Protein AF-A0A948W2P8-F1 (afdb_monomer_lite)

pLDDT: mean 88.78, std 15.12, range [44.34, 98.69]

Foldseek 3Di:
DDAQLEEEEEEEEDPCQQPPRPVVQVVNVVRVYAYEYETALNPLVNLVVVVVVCVVVVNDPRSYHYDYDHLVVVLCQLQPPRHQE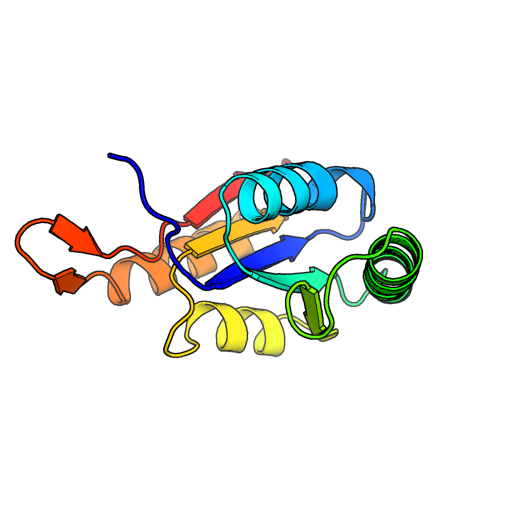YEYEEAPVSLVVSQVSQVVVWDQDPNRTSGHYYNYDYDYD

Secondary structure (DSSP, 8-state):
-----SEEEEE--SSSTTHHHHHHHHHHHHTT-EEEEE--TTSHHHHHHHHHHHHHTTPPTTSEEE---SHHHHHHHHT-TTEEEEEEEE-HHHHHHHHHHHHTT-EEETTEEE--EEEEEE---

Sequence (125 aa):
MYEPLGVVGVISPWNMPFILPMLPIVTALAAGNTVVLKPSEFTPLVGLKIADLLYKAGLPAGVFNVVPGAGETGAALVSAPGVARIAFIGSVAAGKRVAAACAGLLQVVDGRPHNVHALVNVLGQ

Structure (mmCIF, N/CA/C/O backbone):
data_AF-A0A948W2P8-F1
#
_entry.id   AF-A0A948W2P8-F1
#
loop_
_atom_site.group_PDB
_atom_site.id
_atom_site.type_symbol
_atom_site.label_atom_id
_atom_site.label_alt_id
_atom_site.label_comp_id
_atom_site.label_asym_id
_atom_site.label_entity_id
_atom_site.label_seq_id
_atom_site.pdbx_PDB_ins_code
_atom_site.Cartn_x
_atom_site.Cartn_y
_atom_site.Cartn_z
_atom_site.occupan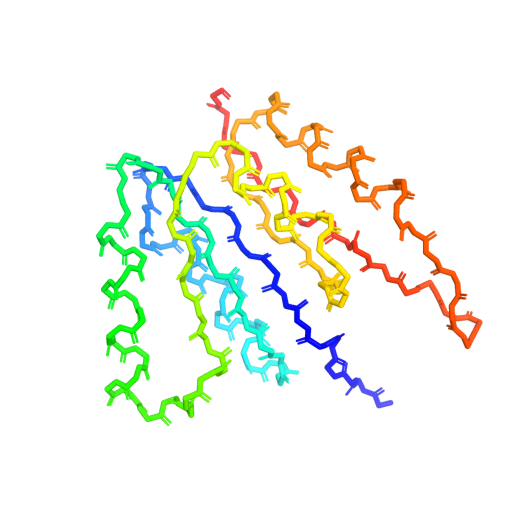cy
_atom_site.B_iso_or_equiv
_atom_site.auth_seq_id
_atom_site.auth_comp_id
_atom_site.auth_asym_id
_atom_site.auth_atom_id
_atom_site.pdbx_PDB_model_num
ATOM 1 N N . MET A 1 1 ? -4.578 -3.818 25.125 1.00 55.47 1 MET A N 1
ATOM 2 C CA . MET A 1 1 ? -4.485 -4.827 24.051 1.00 55.47 1 MET A CA 1
ATOM 3 C C . MET A 1 1 ? -4.209 -4.072 22.758 1.00 55.47 1 MET A C 1
ATOM 5 O O . MET A 1 1 ? -4.807 -3.017 22.590 1.00 55.47 1 MET A O 1
ATOM 9 N N . TYR A 1 2 ? -3.251 -4.507 21.935 1.00 83.81 2 TYR A N 1
ATOM 10 C CA . TYR A 1 2 ? -2.991 -3.882 20.630 1.00 83.81 2 TYR A CA 1
ATOM 11 C C . TYR A 1 2 ? -3.890 -4.541 19.581 1.00 83.81 2 TYR A C 1
ATOM 13 O O . TYR A 1 2 ? -3.971 -5.766 19.544 1.00 83.81 2 TYR A O 1
ATOM 21 N N . GLU A 1 3 ? -4.558 -3.732 18.765 1.00 89.44 3 GLU A N 1
ATOM 22 C CA . GLU A 1 3 ? -5.479 -4.171 17.711 1.00 89.44 3 GLU A CA 1
ATOM 23 C C . GLU A 1 3 ? -4.920 -3.791 16.331 1.00 89.44 3 GLU A C 1
ATOM 25 O O . GLU A 1 3 ? -4.168 -2.811 16.230 1.00 89.44 3 GLU A O 1
ATOM 30 N N . PRO A 1 4 ? -5.245 -4.552 15.269 1.00 93.12 4 PRO A N 1
ATOM 31 C CA . PRO A 1 4 ? -4.861 -4.189 13.912 1.00 93.12 4 PRO A CA 1
ATOM 32 C C . PRO A 1 4 ? -5.495 -2.852 13.508 1.00 93.12 4 PRO A C 1
ATOM 34 O O . PRO A 1 4 ? -6.622 -2.536 13.875 1.00 93.12 4 PRO A O 1
ATOM 37 N N . LEU A 1 5 ? -4.769 -2.079 12.702 1.00 90.38 5 LEU A N 1
ATOM 38 C CA . LEU A 1 5 ? -5.224 -0.793 12.171 1.00 90.38 5 LEU A CA 1
ATOM 39 C C . LEU A 1 5 ? -6.251 -0.958 11.040 1.00 90.38 5 LEU A C 1
ATOM 41 O O . LEU A 1 5 ? -6.992 -0.024 10.751 1.00 90.38 5 LEU A O 1
ATOM 45 N N . GLY A 1 6 ? -6.264 -2.114 10.371 1.00 93.62 6 GLY A N 1
ATOM 46 C CA . GLY A 1 6 ? -7.099 -2.378 9.200 1.00 93.62 6 GLY A CA 1
ATOM 47 C C . GLY A 1 6 ? -6.258 -2.502 7.932 1.00 93.62 6 GLY A C 1
ATOM 48 O O . GLY A 1 6 ? -5.512 -3.470 7.781 1.00 93.62 6 GLY A O 1
ATOM 49 N N . VAL A 1 7 ? -6.393 -1.553 7.002 1.00 96.19 7 VAL A N 1
ATOM 50 C CA . VAL A 1 7 ? -5.680 -1.569 5.711 1.00 96.19 7 VAL A CA 1
ATOM 51 C C . VAL A 1 7 ? -4.424 -0.698 5.769 1.00 96.19 7 VAL A C 1
ATOM 53 O O . VAL A 1 7 ? -4.490 0.484 6.113 1.00 96.19 7 VAL A O 1
ATOM 56 N N . VAL A 1 8 ? -3.280 -1.258 5.371 1.00 97.38 8 VAL A N 1
ATOM 57 C CA . VAL A 1 8 ? -1.998 -0.551 5.238 1.00 97.38 8 VAL A CA 1
ATOM 58 C C . VAL A 1 8 ? -1.621 -0.430 3.760 1.00 97.38 8 VAL A C 1
ATOM 60 O O . VAL A 1 8 ? -1.412 -1.429 3.071 1.00 97.38 8 VAL A O 1
ATOM 63 N N . GLY A 1 9 ? -1.495 0.796 3.261 1.00 97.75 9 GLY A N 1
ATOM 64 C CA . GLY A 1 9 ? -0.939 1.070 1.939 1.00 97.75 9 GLY A CA 1
ATOM 65 C C . GLY A 1 9 ? 0.590 1.105 1.976 1.00 97.75 9 GLY A C 1
ATOM 66 O O . GLY A 1 9 ? 1.186 1.719 2.860 1.00 97.75 9 GLY A O 1
ATOM 67 N N . VAL A 1 10 ? 1.240 0.469 1.006 1.00 98.12 10 VAL A N 1
ATOM 68 C CA . VAL A 1 10 ? 2.700 0.477 0.841 1.00 98.12 10 VAL A CA 1
ATOM 69 C C . VAL A 1 10 ? 3.029 1.032 -0.539 1.00 98.12 10 VAL A C 1
ATOM 71 O O . VAL A 1 10 ? 2.579 0.487 -1.541 1.00 98.12 10 VAL A O 1
ATOM 74 N N . ILE A 1 11 ? 3.823 2.099 -0.610 1.00 97.81 11 ILE A N 1
ATOM 75 C CA . ILE A 1 11 ? 4.302 2.701 -1.861 1.00 97.81 11 ILE A CA 1
ATOM 76 C C . ILE A 1 11 ? 5.816 2.500 -1.931 1.00 97.81 11 ILE A C 1
ATOM 78 O O . ILE A 1 11 ? 6.544 3.013 -1.078 1.00 97.81 11 ILE A O 1
ATOM 82 N N . SER A 1 12 ? 6.285 1.739 -2.925 1.00 96.06 12 SER A N 1
ATOM 83 C CA . SER A 1 12 ? 7.678 1.274 -2.990 1.00 96.06 12 SER A CA 1
ATOM 84 C C . SER A 1 12 ? 8.466 1.825 -4.187 1.00 96.06 12 SER A C 1
ATOM 86 O O . SER A 1 12 ? 7.882 2.098 -5.241 1.00 96.06 12 SER A O 1
ATOM 88 N N . PRO A 1 13 ? 9.801 1.957 -4.069 1.00 95.62 13 PRO A N 1
ATOM 89 C CA . PRO A 1 13 ? 10.648 2.518 -5.112 1.00 95.62 13 PRO A CA 1
ATOM 90 C C . PRO A 1 13 ? 11.105 1.442 -6.106 1.00 95.62 13 PRO A C 1
ATOM 92 O O . PRO A 1 13 ? 10.852 0.250 -5.928 1.00 95.62 13 PRO A O 1
ATOM 95 N N . TRP A 1 14 ? 11.818 1.875 -7.146 1.00 94.69 14 TRP A N 1
ATOM 96 C CA . TRP A 1 14 ? 12.331 1.023 -8.222 1.00 94.69 14 TRP A CA 1
ATOM 97 C C . TRP A 1 14 ? 13.718 0.425 -7.961 1.00 94.69 14 TRP A C 1
ATOM 99 O O . TRP A 1 14 ? 14.069 -0.574 -8.577 1.00 94.69 14 TRP A O 1
ATOM 109 N N . ASN A 1 15 ? 14.526 1.027 -7.083 1.00 92.88 15 ASN A N 1
ATOM 110 C CA . ASN A 1 15 ? 15.946 0.686 -6.927 1.00 92.88 15 ASN A CA 1
ATOM 111 C C . ASN A 1 15 ? 16.182 -0.582 -6.094 1.00 92.88 15 ASN A C 1
ATOM 113 O O . ASN A 1 15 ? 17.156 -1.296 -6.305 1.00 92.88 15 ASN A O 1
ATOM 117 N N . MET A 1 16 ? 15.288 -0.874 -5.151 1.00 94.44 16 MET A N 1
ATOM 118 C CA . MET A 1 16 ? 15.306 -2.100 -4.348 1.00 94.44 16 MET A CA 1
ATOM 119 C C . MET A 1 16 ? 13.863 -2.611 -4.181 1.00 94.44 16 MET A C 1
ATOM 121 O O . MET A 1 16 ? 13.321 -2.625 -3.071 1.00 94.44 16 MET A O 1
ATOM 125 N N . PRO A 1 17 ? 13.215 -3.006 -5.295 1.00 95.56 17 PRO A N 1
ATOM 126 C CA . PRO A 1 17 ? 11.760 -3.152 -5.395 1.00 95.56 17 PRO A CA 1
ATOM 127 C C . PRO A 1 17 ? 11.215 -4.383 -4.666 1.00 95.56 17 PRO A C 1
ATOM 129 O O . PRO A 1 17 ? 10.012 -4.491 -4.464 1.00 95.56 17 PRO A O 1
ATOM 132 N N . PHE A 1 18 ? 12.092 -5.310 -4.271 1.00 96.56 18 PHE A N 1
ATOM 133 C CA . PHE A 1 18 ? 11.732 -6.454 -3.442 1.00 96.56 18 PHE A CA 1
ATOM 134 C C . PHE A 1 18 ? 11.951 -6.143 -1.959 1.00 96.56 18 PHE A C 1
ATOM 136 O O . PHE A 1 18 ? 11.005 -6.094 -1.189 1.00 96.56 18 PHE A O 1
ATOM 143 N N . ILE A 1 19 ? 13.189 -5.873 -1.540 1.00 95.38 19 ILE A N 1
ATOM 144 C CA . ILE A 1 19 ? 13.534 -5.827 -0.111 1.00 95.38 19 ILE A CA 1
ATOM 145 C C . ILE A 1 19 ? 12.939 -4.626 0.647 1.00 95.38 19 ILE A C 1
ATOM 147 O O . ILE A 1 19 ? 12.508 -4.793 1.786 1.00 95.38 19 ILE A O 1
ATOM 151 N N . LEU A 1 20 ? 12.860 -3.435 0.040 1.00 94.62 20 LEU A N 1
ATOM 152 C CA . LEU A 1 20 ? 12.341 -2.240 0.722 1.00 94.62 20 LEU A CA 1
ATOM 153 C C . LEU A 1 20 ? 10.850 -2.320 1.072 1.00 94.62 20 LEU A C 1
ATOM 155 O O . LEU A 1 20 ? 10.506 -1.942 2.193 1.00 94.62 20 LEU A O 1
ATOM 159 N N . PRO A 1 21 ? 9.954 -2.807 0.191 1.00 96.06 21 PRO A N 1
ATOM 160 C CA . PRO A 1 21 ? 8.568 -3.013 0.590 1.00 96.06 21 PRO A CA 1
ATOM 161 C C . PRO A 1 21 ? 8.374 -4.208 1.528 1.00 96.06 21 PRO A C 1
ATOM 163 O O . PRO A 1 21 ? 7.400 -4.210 2.273 1.00 96.06 21 PRO A O 1
ATOM 166 N N . MET A 1 22 ? 9.262 -5.210 1.547 1.00 96.25 22 MET A N 1
ATOM 167 C CA . MET A 1 22 ? 9.016 -6.412 2.354 1.00 96.25 22 MET A CA 1
ATOM 168 C C . MET A 1 22 ? 8.908 -6.122 3.850 1.00 96.25 22 MET A C 1
ATOM 170 O O . MET A 1 22 ? 8.001 -6.655 4.477 1.00 96.25 22 MET A O 1
ATOM 174 N N . LEU A 1 23 ? 9.755 -5.261 4.426 1.00 94.69 23 LEU A N 1
ATOM 175 C CA . LEU A 1 23 ? 9.678 -4.946 5.859 1.00 94.69 23 LEU A CA 1
ATOM 176 C C . LEU A 1 23 ? 8.302 -4.380 6.282 1.00 94.69 23 LEU A C 1
ATOM 178 O O . LEU A 1 23 ? 7.687 -4.963 7.180 1.00 94.69 23 LEU A O 1
ATOM 182 N N . PRO A 1 24 ? 7.771 -3.298 5.672 1.00 95.69 24 PRO A N 1
ATOM 183 C CA . PRO A 1 24 ? 6.437 -2.813 6.021 1.00 95.69 24 PRO A CA 1
ATOM 184 C C . PRO A 1 24 ? 5.332 -3.826 5.690 1.00 95.69 24 PRO A C 1
ATOM 186 O O . PRO A 1 24 ? 4.371 -3.917 6.447 1.00 95.69 24 PRO A O 1
ATOM 189 N N . ILE A 1 25 ? 5.471 -4.628 4.625 1.00 97.81 25 ILE A N 1
ATOM 190 C CA . ILE A 1 25 ? 4.500 -5.684 4.292 1.00 97.81 25 ILE A CA 1
ATOM 191 C C . ILE A 1 25 ? 4.434 -6.737 5.405 1.00 97.81 25 ILE A C 1
ATOM 193 O O . ILE A 1 25 ? 3.365 -6.967 5.965 1.00 97.81 25 ILE A O 1
ATOM 197 N N . VAL A 1 26 ? 5.557 -7.374 5.751 1.00 97.44 26 VAL A N 1
ATOM 198 C CA . VAL A 1 26 ? 5.555 -8.503 6.699 1.00 97.44 26 VAL A CA 1
ATOM 199 C C . VAL A 1 26 ? 5.162 -8.063 8.101 1.00 97.44 26 VAL A C 1
ATOM 201 O O . VAL A 1 26 ? 4.445 -8.784 8.784 1.00 97.44 26 VAL A O 1
ATOM 204 N N . THR A 1 27 ? 5.577 -6.866 8.519 1.00 95.94 27 THR A N 1
ATOM 205 C CA . THR A 1 27 ? 5.222 -6.329 9.839 1.00 95.94 27 THR A CA 1
ATOM 206 C C . THR A 1 27 ? 3.748 -5.942 9.925 1.00 95.94 27 THR A C 1
ATOM 208 O O . THR A 1 27 ? 3.113 -6.228 10.938 1.00 95.94 27 THR A O 1
ATOM 211 N N . ALA A 1 28 ? 3.168 -5.368 8.864 1.00 96.56 28 ALA A N 1
ATOM 212 C CA . ALA A 1 28 ? 1.736 -5.086 8.811 1.00 96.56 28 ALA A CA 1
ATOM 213 C C . ALA A 1 28 ? 0.907 -6.379 8.854 1.00 96.56 28 ALA A C 1
ATOM 215 O O . ALA A 1 28 ? -0.007 -6.481 9.676 1.00 96.56 28 ALA A O 1
ATOM 216 N N . LEU A 1 29 ? 1.264 -7.370 8.031 1.00 97.69 29 LEU A N 1
ATOM 217 C CA . LEU A 1 29 ? 0.591 -8.671 7.990 1.00 97.69 29 LEU A CA 1
ATOM 218 C C . LEU A 1 29 ? 0.701 -9.414 9.329 1.00 97.69 29 LEU A C 1
ATOM 220 O O . LEU A 1 29 ? -0.303 -9.899 9.844 1.00 97.69 29 LEU A O 1
ATOM 224 N N . ALA A 1 30 ? 1.892 -9.453 9.936 1.00 96.69 30 ALA A N 1
ATOM 225 C CA . ALA A 1 30 ? 2.111 -10.097 11.233 1.00 96.69 30 ALA A CA 1
ATOM 226 C C . ALA A 1 30 ? 1.314 -9.434 12.368 1.00 96.69 30 ALA A C 1
ATOM 228 O O . ALA A 1 30 ? 0.890 -10.110 13.301 1.00 96.69 30 ALA A O 1
ATOM 229 N N . ALA A 1 31 ? 1.073 -8.124 12.276 1.00 96.12 31 ALA A N 1
ATOM 230 C CA . ALA A 1 31 ? 0.220 -7.388 13.206 1.00 96.12 31 ALA A CA 1
ATOM 231 C C . ALA A 1 31 ? -1.292 -7.547 12.921 1.00 96.12 31 ALA A C 1
ATOM 233 O O . ALA A 1 31 ? -2.098 -6.873 13.559 1.00 96.12 31 ALA A O 1
ATOM 234 N N . GLY A 1 32 ? -1.687 -8.403 11.971 1.00 96.56 32 GLY A N 1
ATOM 235 C CA . GLY A 1 32 ? -3.087 -8.686 11.639 1.00 96.56 32 GLY A CA 1
ATOM 236 C C . GLY A 1 32 ? -3.740 -7.679 10.689 1.00 96.56 32 GLY A C 1
ATOM 237 O O . GLY A 1 32 ? -4.964 -7.644 10.592 1.00 96.56 32 GLY A O 1
ATOM 238 N N . ASN A 1 33 ? -2.954 -6.845 10.001 1.00 97.12 33 ASN A N 1
ATOM 239 C CA . ASN A 1 33 ? -3.470 -5.911 8.999 1.00 97.12 33 ASN A CA 1
ATOM 240 C C . ASN A 1 33 ? -3.586 -6.576 7.625 1.00 97.12 33 ASN A C 1
ATOM 242 O O . ASN A 1 33 ? -2.935 -7.579 7.337 1.00 97.12 33 ASN A O 1
ATOM 246 N N . THR A 1 34 ? -4.348 -5.942 6.741 1.00 98.31 34 THR A N 1
ATOM 247 C CA . THR A 1 34 ? -4.286 -6.203 5.298 1.00 98.31 34 THR A CA 1
ATOM 248 C C . THR A 1 34 ? -3.382 -5.179 4.623 1.00 98.31 34 THR A C 1
ATOM 250 O O . THR A 1 34 ? -3.133 -4.098 5.166 1.00 98.31 34 THR A O 1
ATOM 253 N N . VAL A 1 35 ? -2.861 -5.514 3.444 1.00 98.69 35 VAL A N 1
ATOM 254 C CA . VAL A 1 35 ? -1.890 -4.674 2.741 1.00 98.69 35 VAL A CA 1
ATOM 255 C C . VAL A 1 35 ? -2.291 -4.442 1.289 1.00 98.69 35 VAL A C 1
ATOM 257 O O . VAL A 1 35 ? -2.654 -5.373 0.567 1.00 98.69 35 VAL A O 1
ATOM 260 N N . VAL A 1 36 ? -2.149 -3.194 0.844 1.00 98.62 36 VAL A N 1
ATOM 261 C CA . VAL A 1 36 ? -2.217 -2.806 -0.568 1.00 98.62 36 VAL A CA 1
ATOM 262 C C . VAL A 1 36 ? -0.859 -2.252 -0.989 1.00 98.62 36 VAL A C 1
ATOM 264 O O . VAL A 1 36 ? -0.456 -1.170 -0.564 1.00 98.62 36 VAL A O 1
ATOM 267 N N . LEU A 1 37 ? -0.138 -2.991 -1.828 1.00 98.69 37 LEU A N 1
ATOM 268 C CA . LEU A 1 37 ? 1.137 -2.567 -2.396 1.00 98.69 37 LEU A CA 1
ATOM 269 C C . LEU A 1 37 ? 0.912 -1.828 -3.720 1.00 98.69 37 LEU A C 1
ATOM 271 O O . LEU A 1 37 ? 0.421 -2.401 -4.692 1.00 98.69 37 LEU A O 1
ATOM 275 N N . LYS A 1 38 ? 1.386 -0.588 -3.794 1.00 98.50 38 LYS A N 1
ATOM 276 C CA . LYS A 1 38 ? 1.643 0.132 -5.039 1.00 98.50 38 LYS A CA 1
ATOM 277 C C . LYS A 1 38 ? 3.151 0.079 -5.325 1.00 98.50 38 LYS A C 1
ATOM 279 O O . LYS A 1 38 ? 3.912 0.827 -4.703 1.00 98.50 38 LYS A O 1
ATOM 284 N N . PRO A 1 39 ? 3.621 -0.789 -6.239 1.00 98.00 39 PRO A N 1
ATOM 285 C CA . PRO A 1 39 ? 5.024 -0.812 -6.630 1.00 98.00 39 PRO A CA 1
ATOM 286 C C . PRO A 1 39 ? 5.355 0.368 -7.550 1.00 98.00 39 PRO A C 1
ATOM 288 O O . PRO A 1 39 ? 4.466 1.019 -8.108 1.00 98.00 39 PRO A O 1
ATOM 291 N N . SER A 1 40 ? 6.640 0.650 -7.752 1.00 97.25 40 SER A N 1
ATOM 292 C CA . SER A 1 40 ? 7.048 1.593 -8.792 1.00 97.25 40 SER A CA 1
ATOM 293 C C . SER A 1 40 ? 6.653 1.080 -10.183 1.00 97.25 40 SER A C 1
ATOM 295 O O . SER A 1 40 ? 6.811 -0.098 -10.500 1.00 97.25 40 SER A O 1
ATOM 297 N N . GLU A 1 41 ? 6.197 1.997 -11.028 1.00 96.81 41 GLU A N 1
ATOM 298 C CA . GLU A 1 41 ? 5.900 1.822 -12.450 1.00 96.81 41 GLU A CA 1
ATOM 299 C C . GLU A 1 41 ? 7.094 1.314 -13.270 1.00 96.81 41 GLU A C 1
ATOM 301 O O . GLU A 1 41 ? 6.891 0.706 -14.316 1.00 96.81 41 GLU A O 1
ATOM 306 N N . PHE A 1 42 ? 8.328 1.496 -12.785 1.00 97.19 42 PHE A N 1
ATOM 307 C CA . PHE A 1 42 ? 9.536 0.977 -13.433 1.00 97.19 42 PHE A CA 1
ATOM 308 C C . PHE A 1 42 ? 9.804 -0.498 -13.112 1.00 97.19 42 PHE A C 1
ATOM 310 O O . PHE A 1 42 ? 10.547 -1.165 -13.826 1.00 97.19 42 PHE A O 1
ATOM 317 N N . THR A 1 43 ? 9.228 -1.020 -12.025 1.00 97.06 43 THR A N 1
ATOM 318 C CA . THR A 1 43 ? 9.450 -2.401 -11.552 1.00 97.06 43 THR A CA 1
ATOM 319 C C . THR A 1 43 ? 8.151 -3.102 -11.109 1.00 97.06 43 THR A C 1
ATOM 321 O O . THR A 1 43 ? 8.142 -3.823 -10.106 1.00 97.06 43 THR A O 1
ATOM 324 N N . PRO A 1 44 ? 7.027 -2.963 -11.844 1.00 97.38 44 PRO A N 1
ATOM 325 C CA . PRO A 1 44 ? 5.713 -3.401 -11.371 1.00 97.38 44 PRO A CA 1
ATOM 326 C C . PRO A 1 44 ? 5.619 -4.924 -11.228 1.00 97.38 44 PRO A C 1
ATOM 328 O O . PRO A 1 44 ? 4.935 -5.429 -10.336 1.00 97.38 44 PRO A O 1
ATOM 331 N N . LEU A 1 45 ? 6.356 -5.663 -12.066 1.00 98.31 45 LEU A N 1
ATOM 332 C CA . LEU A 1 45 ? 6.387 -7.126 -12.054 1.00 98.31 45 LEU A CA 1
ATOM 333 C C . LEU A 1 45 ? 6.931 -7.694 -10.737 1.00 98.31 45 LEU A C 1
ATOM 335 O O . LEU A 1 45 ? 6.526 -8.782 -10.337 1.00 98.31 45 LEU A O 1
ATOM 339 N N . VAL A 1 46 ? 7.801 -6.9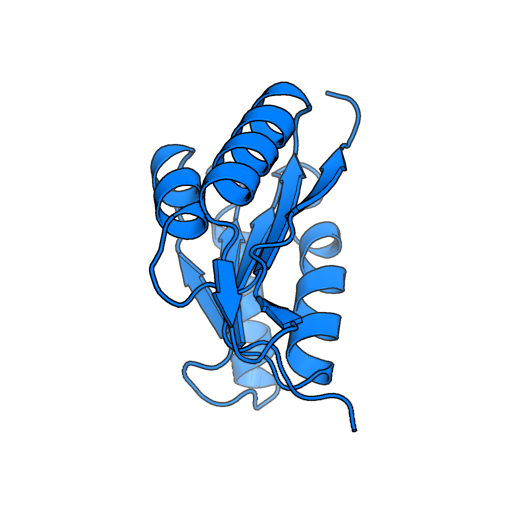60 -10.033 1.00 98.19 46 VAL A N 1
ATOM 340 C CA . VAL A 1 46 ? 8.317 -7.397 -8.727 1.00 98.19 46 VAL A CA 1
ATOM 341 C C . VAL A 1 46 ? 7.199 -7.402 -7.687 1.00 98.19 46 VAL A C 1
ATOM 343 O O . VAL A 1 46 ? 7.065 -8.375 -6.951 1.00 98.19 46 VAL A O 1
ATOM 346 N N . GLY A 1 47 ? 6.341 -6.377 -7.677 1.00 97.94 47 GLY A N 1
ATOM 347 C CA . GLY A 1 47 ? 5.172 -6.338 -6.795 1.00 97.94 47 GLY A CA 1
ATOM 348 C C . GLY A 1 47 ? 4.214 -7.499 -7.063 1.00 97.94 47 GLY A C 1
ATOM 349 O O . GLY A 1 47 ? 3.817 -8.202 -6.136 1.00 97.94 47 GLY A O 1
ATOM 350 N N . LEU A 1 48 ? 3.915 -7.770 -8.337 1.00 98.25 48 LEU A N 1
ATOM 351 C CA . LEU A 1 48 ? 3.084 -8.916 -8.729 1.00 98.25 48 LEU A CA 1
ATOM 352 C C . LEU A 1 48 ? 3.722 -10.254 -8.327 1.00 98.25 48 LEU A C 1
ATOM 354 O O . LEU A 1 48 ? 3.025 -11.170 -7.891 1.00 98.25 48 LEU A O 1
ATOM 358 N N . LYS A 1 49 ? 5.053 -10.361 -8.408 1.00 98.50 49 LYS A N 1
ATOM 359 C CA . LYS A 1 49 ? 5.765 -11.561 -7.968 1.00 98.50 49 LYS A CA 1
ATOM 360 C C . LYS A 1 49 ? 5.690 -11.761 -6.454 1.00 98.50 49 LYS A C 1
ATOM 362 O O . LYS A 1 49 ? 5.556 -12.901 -6.018 1.00 98.50 49 LYS A O 1
ATOM 367 N N . ILE A 1 50 ? 5.729 -10.691 -5.659 1.00 98.38 50 ILE A N 1
ATOM 368 C CA . ILE A 1 50 ? 5.506 -10.770 -4.206 1.00 98.38 50 ILE A CA 1
ATOM 369 C C . ILE A 1 50 ? 4.107 -11.331 -3.914 1.00 98.38 50 ILE A C 1
ATOM 371 O O . ILE A 1 50 ? 3.987 -12.224 -3.078 1.00 98.38 50 ILE A O 1
ATOM 375 N N . ALA A 1 51 ? 3.072 -10.882 -4.635 1.00 98.25 51 ALA A N 1
ATOM 376 C CA . ALA A 1 51 ? 1.714 -11.409 -4.469 1.00 98.25 51 ALA A CA 1
ATOM 377 C C . ALA A 1 51 ? 1.633 -12.917 -4.748 1.00 98.25 51 ALA A C 1
ATOM 379 O O . ALA A 1 51 ? 1.086 -13.659 -3.937 1.00 98.25 51 ALA A O 1
ATOM 380 N N . ASP A 1 52 ? 2.229 -13.373 -5.855 1.00 98.19 52 ASP A N 1
ATOM 381 C CA . ASP A 1 52 ? 2.311 -14.798 -6.209 1.00 98.19 52 ASP A CA 1
ATOM 382 C C . ASP A 1 52 ? 3.015 -15.620 -5.117 1.00 98.19 52 ASP A C 1
ATOM 384 O O . ASP A 1 52 ? 2.545 -16.694 -4.742 1.00 98.19 52 ASP A O 1
ATOM 388 N N . LEU A 1 53 ? 4.123 -15.110 -4.571 1.00 98.19 53 LEU A N 1
ATOM 389 C CA . LEU A 1 53 ? 4.864 -15.783 -3.501 1.00 98.19 53 LEU A CA 1
ATOM 390 C C . LEU A 1 53 ? 4.059 -15.864 -2.198 1.00 98.19 53 LEU A C 1
ATOM 392 O O . LEU A 1 53 ? 4.031 -16.923 -1.576 1.00 98.19 53 LEU A O 1
ATOM 396 N N . LEU A 1 54 ? 3.388 -14.782 -1.797 1.00 98.06 54 LEU A N 1
ATOM 397 C CA . LEU A 1 54 ? 2.559 -14.759 -0.588 1.00 98.06 54 LEU A CA 1
ATOM 398 C C . LEU A 1 54 ? 1.327 -15.658 -0.719 1.00 98.06 54 LEU A C 1
ATOM 400 O O . LEU A 1 54 ? 0.998 -16.384 0.218 1.00 98.06 54 LEU A O 1
ATOM 404 N N . TYR A 1 55 ? 0.690 -15.667 -1.890 1.00 97.06 55 TYR A N 1
ATOM 405 C CA . TYR A 1 55 ? -0.403 -16.588 -2.187 1.00 97.06 55 TYR A CA 1
ATOM 406 C C . TYR A 1 55 ? 0.056 -18.049 -2.076 1.00 97.06 55 TYR A C 1
ATOM 408 O O . TYR A 1 55 ? -0.567 -18.846 -1.376 1.00 97.06 55 TYR A O 1
ATOM 416 N N . LYS A 1 56 ? 1.202 -18.393 -2.680 1.00 98.19 56 LYS A N 1
ATOM 417 C CA . LYS A 1 56 ? 1.805 -19.735 -2.577 1.00 98.19 56 LYS A CA 1
ATOM 418 C C . LYS A 1 56 ? 2.221 -20.108 -1.155 1.00 98.19 56 LYS A C 1
ATOM 420 O O . LYS A 1 56 ? 2.213 -21.287 -0.820 1.00 98.19 56 LYS A O 1
ATOM 425 N N . ALA A 1 57 ? 2.558 -19.124 -0.325 1.00 97.62 57 ALA A N 1
ATOM 426 C CA . ALA A 1 57 ? 2.846 -19.321 1.093 1.00 97.62 57 ALA A CA 1
ATOM 427 C C . ALA A 1 57 ? 1.582 -19.549 1.951 1.00 97.62 57 ALA A C 1
ATOM 429 O O . ALA A 1 57 ? 1.705 -19.775 3.152 1.00 97.62 57 ALA A O 1
ATOM 430 N N . GLY A 1 58 ? 0.383 -19.505 1.358 1.00 97.81 58 GLY A N 1
ATOM 431 C CA . GLY A 1 58 ? -0.885 -19.756 2.045 1.00 97.81 58 GLY A CA 1
ATOM 432 C C . GLY A 1 58 ? -1.555 -18.506 2.615 1.00 97.81 58 GLY A C 1
ATOM 433 O O . GLY A 1 58 ? -2.475 -18.632 3.422 1.00 97.81 58 GLY A O 1
ATOM 434 N N . LEU A 1 59 ? -1.123 -17.302 2.218 1.00 97.94 59 LEU A N 1
ATOM 435 C CA . LEU A 1 59 ? -1.797 -16.076 2.638 1.00 97.94 59 LEU A CA 1
ATOM 436 C C . LEU A 1 59 ? -3.230 -16.045 2.062 1.00 97.94 59 LEU A C 1
ATOM 438 O O . LEU A 1 59 ? -3.390 -16.232 0.851 1.00 97.94 59 LEU A O 1
ATOM 442 N N . PRO A 1 60 ? -4.272 -15.797 2.881 1.00 98.19 60 PRO A N 1
ATOM 443 C CA . PRO A 1 60 ? -5.646 -15.784 2.391 1.00 98.19 60 PRO A CA 1
ATOM 444 C C . PRO A 1 60 ? -5.871 -14.744 1.287 1.00 98.19 60 PRO A C 1
ATOM 446 O O . PRO A 1 60 ? -5.285 -13.656 1.296 1.00 98.19 60 PRO A O 1
ATOM 449 N N . ALA A 1 61 ? -6.756 -15.065 0.341 1.00 96.44 61 ALA A N 1
ATOM 450 C CA . ALA A 1 61 ? -7.111 -14.158 -0.746 1.00 96.44 61 ALA A CA 1
ATOM 451 C C . ALA A 1 61 ? -7.640 -12.818 -0.202 1.00 96.44 61 ALA A C 1
ATOM 453 O O . ALA A 1 61 ? -8.409 -12.783 0.756 1.00 96.44 61 ALA A O 1
ATOM 454 N N . GLY A 1 62 ? -7.210 -11.712 -0.812 1.00 95.06 62 GLY A N 1
ATOM 455 C CA . GLY A 1 62 ? -7.606 -10.356 -0.419 1.00 95.06 62 GLY A CA 1
ATOM 456 C C . GLY A 1 62 ? -6.824 -9.755 0.755 1.00 95.06 62 GLY A C 1
ATOM 457 O O . GLY A 1 62 ? -6.909 -8.546 0.956 1.00 95.06 62 GLY A O 1
ATOM 458 N N . VAL A 1 63 ? -6.016 -10.533 1.490 1.00 98.25 63 VAL A N 1
ATOM 459 C CA . VAL A 1 63 ? -5.188 -10.007 2.597 1.00 98.25 63 VAL A CA 1
ATOM 460 C C . VAL A 1 63 ? -4.003 -9.181 2.084 1.00 98.25 63 VAL A C 1
ATOM 462 O O . VAL A 1 63 ? -3.607 -8.201 2.715 1.00 98.25 63 VAL A O 1
ATOM 465 N N . PHE A 1 64 ? -3.461 -9.539 0.920 1.00 98.69 64 PHE A N 1
ATOM 466 C CA . PHE A 1 64 ? -2.433 -8.776 0.219 1.00 98.69 64 PHE A CA 1
ATOM 467 C C . PHE A 1 64 ? -2.871 -8.520 -1.220 1.00 98.69 64 PHE A C 1
ATOM 469 O O . PHE A 1 64 ? -3.172 -9.460 -1.956 1.00 98.69 64 PHE A O 1
ATOM 476 N N . ASN A 1 65 ? -2.879 -7.253 -1.623 1.00 98.50 65 ASN A N 1
ATOM 477 C CA . ASN A 1 65 ? -3.263 -6.825 -2.964 1.00 98.50 65 ASN A CA 1
ATOM 478 C C . ASN A 1 65 ? -2.160 -5.965 -3.576 1.00 98.50 65 ASN A C 1
ATOM 480 O O . ASN A 1 65 ? -1.449 -5.251 -2.867 1.00 98.50 65 ASN A O 1
ATOM 484 N N . VAL A 1 66 ? -2.041 -6.000 -4.902 1.00 98.62 66 VAL A N 1
ATOM 485 C CA . VAL A 1 66 ? -1.078 -5.185 -5.649 1.00 98.62 66 VAL A CA 1
ATOM 486 C C . VAL A 1 66 ? -1.831 -4.339 -6.655 1.00 98.62 66 VAL A C 1
ATOM 488 O O . VAL A 1 66 ? -2.603 -4.866 -7.452 1.00 98.62 66 VAL A O 1
ATOM 491 N N . VAL A 1 67 ? -1.576 -3.034 -6.639 1.00 98.12 67 VAL A N 1
ATOM 492 C CA . VAL A 1 67 ? -2.176 -2.071 -7.566 1.00 98.12 67 VAL A CA 1
ATOM 493 C C . VAL A 1 67 ? -1.044 -1.326 -8.279 1.00 98.12 67 VAL A C 1
ATOM 495 O O . VAL A 1 67 ? -0.540 -0.328 -7.761 1.00 98.12 67 VAL A O 1
ATOM 498 N N . PRO A 1 68 ? -0.570 -1.822 -9.438 1.00 97.94 68 PRO A N 1
ATOM 499 C CA . PRO A 1 68 ? 0.432 -1.128 -10.239 1.00 97.94 68 PRO A CA 1
ATOM 500 C C . PRO A 1 68 ? -0.098 0.204 -10.775 1.00 97.94 68 PRO A C 1
ATOM 502 O O . PRO A 1 68 ? -1.290 0.360 -11.023 1.00 97.94 68 PRO A O 1
ATOM 505 N N . GLY A 1 69 ? 0.803 1.156 -11.000 1.00 96.88 69 GLY A N 1
ATOM 506 C CA . GLY A 1 69 ? 0.469 2.449 -11.591 1.00 96.88 69 GLY A CA 1
ATOM 507 C C . GLY A 1 69 ? 1.563 3.481 -11.352 1.00 96.88 69 GLY A C 1
ATOM 508 O O . GLY A 1 69 ? 2.634 3.132 -10.860 1.00 96.88 69 GLY A O 1
ATOM 509 N N . ALA A 1 70 ? 1.309 4.744 -11.685 1.00 96.12 70 ALA A N 1
ATOM 510 C CA . ALA A 1 70 ? 2.253 5.850 -11.497 1.00 96.12 70 ALA A CA 1
ATOM 511 C C . ALA A 1 70 ? 1.910 6.672 -10.236 1.00 96.12 70 ALA A C 1
ATOM 513 O O . ALA A 1 70 ? 1.305 6.162 -9.286 1.00 96.12 70 ALA A O 1
ATOM 514 N N . GLY A 1 71 ? 2.313 7.946 -10.204 1.00 94.75 71 GLY A N 1
ATOM 515 C CA . GLY A 1 71 ? 2.055 8.857 -9.085 1.00 94.75 71 GLY A CA 1
ATOM 516 C C . GLY A 1 71 ? 0.570 9.023 -8.742 1.00 94.75 71 GLY A C 1
ATOM 517 O O . GLY A 1 71 ? 0.228 9.046 -7.563 1.00 94.75 71 GLY A O 1
ATOM 518 N N . GLU A 1 72 ? -0.311 9.062 -9.743 1.00 97.62 72 GLU A N 1
ATOM 519 C CA . GLU A 1 72 ? -1.765 9.208 -9.559 1.00 97.62 72 GLU A CA 1
ATOM 520 C C . GLU A 1 72 ? -2.365 8.043 -8.765 1.00 97.62 72 GLU A C 1
ATOM 522 O O . GLU A 1 72 ? -3.108 8.257 -7.811 1.00 97.62 72 GLU A O 1
ATOM 527 N N . THR A 1 73 ? -1.965 6.809 -9.078 1.00 98.19 73 THR A N 1
ATOM 528 C CA . THR A 1 73 ? -2.367 5.610 -8.328 1.00 98.19 73 THR A CA 1
ATOM 529 C C . THR A 1 73 ? -1.875 5.660 -6.883 1.00 98.19 73 THR A C 1
ATOM 531 O O . THR A 1 73 ? -2.599 5.277 -5.967 1.00 98.19 73 THR A O 1
ATOM 534 N N . GLY A 1 74 ? -0.659 6.171 -6.658 1.00 96.75 74 GLY A N 1
ATOM 535 C CA . GLY A 1 74 ? -0.138 6.399 -5.310 1.00 96.75 74 GLY A CA 1
ATOM 536 C C . GLY A 1 74 ? -0.959 7.435 -4.536 1.00 96.75 74 GLY A C 1
ATOM 537 O O . GLY A 1 74 ? -1.315 7.192 -3.387 1.00 96.75 74 GLY A O 1
ATOM 538 N N . ALA A 1 75 ? -1.307 8.559 -5.164 1.00 96.31 75 ALA A N 1
ATOM 539 C CA . ALA A 1 75 ? -2.133 9.601 -4.552 1.00 96.31 75 ALA A CA 1
ATOM 540 C C . ALA A 1 75 ? -3.557 9.109 -4.234 1.00 96.31 75 ALA A C 1
ATOM 542 O O . ALA A 1 75 ? -4.084 9.403 -3.157 1.00 96.31 75 ALA A O 1
ATOM 543 N N . ALA A 1 76 ? -4.143 8.314 -5.135 1.00 97.50 76 ALA A N 1
ATOM 544 C CA . ALA A 1 76 ? -5.431 7.666 -4.924 1.00 97.50 76 ALA A CA 1
ATOM 545 C C . ALA A 1 76 ? -5.383 6.696 -3.734 1.00 97.50 76 ALA A C 1
ATOM 547 O O . ALA A 1 76 ? -6.265 6.744 -2.884 1.00 97.50 76 ALA A O 1
ATOM 548 N N . LEU A 1 77 ? -4.327 5.878 -3.620 1.00 96.50 77 LEU A N 1
ATOM 549 C CA . LEU A 1 77 ? -4.138 4.978 -2.479 1.00 96.50 77 LEU A CA 1
ATOM 550 C C . LEU A 1 77 ? -3.995 5.740 -1.153 1.00 96.50 77 LEU A C 1
ATOM 552 O O . LEU A 1 77 ? -4.585 5.340 -0.155 1.00 96.50 77 LEU A O 1
ATOM 556 N N . VAL A 1 78 ? -3.236 6.840 -1.137 1.00 95.50 78 VAL A N 1
ATOM 557 C CA . VAL A 1 78 ? -3.051 7.680 0.062 1.00 95.50 78 VAL A CA 1
ATOM 558 C C . VAL A 1 78 ? -4.368 8.286 0.547 1.00 95.50 78 VAL A C 1
ATOM 560 O O . VAL A 1 78 ? -4.556 8.439 1.749 1.00 95.50 78 VAL A O 1
ATOM 563 N N . SER A 1 79 ? -5.272 8.610 -0.376 1.00 93.38 79 SER A N 1
ATOM 564 C CA . SER A 1 79 ? -6.548 9.272 -0.074 1.00 93.38 79 SER A CA 1
ATOM 565 C C . SER A 1 79 ? -7.732 8.302 0.001 1.00 93.38 79 SER A C 1
ATOM 567 O O . SER A 1 79 ? -8.876 8.740 0.118 1.00 93.38 79 SER A O 1
ATOM 569 N N . ALA A 1 80 ? -7.488 6.994 -0.114 1.00 93.88 80 ALA A N 1
ATOM 570 C CA . ALA A 1 80 ? -8.544 5.996 -0.184 1.00 93.88 80 ALA A CA 1
ATOM 571 C C . ALA A 1 80 ? -9.267 5.855 1.171 1.00 93.88 80 ALA A C 1
ATOM 573 O O . ALA A 1 80 ? -8.611 5.610 2.191 1.00 93.88 80 ALA A O 1
ATOM 574 N N . PRO A 1 81 ? -10.613 5.937 1.203 1.00 88.00 81 PRO A N 1
ATOM 575 C CA . PRO A 1 81 ? -11.378 5.673 2.416 1.00 88.00 81 PRO A CA 1
ATOM 576 C C . PRO A 1 81 ? -11.076 4.268 2.955 1.00 88.00 81 PRO A C 1
ATOM 578 O O . PRO A 1 81 ? -11.149 3.286 2.219 1.00 88.00 81 PRO A O 1
ATOM 581 N N . GLY A 1 82 ? -10.731 4.170 4.239 1.00 86.88 82 GLY A N 1
ATOM 582 C CA . GLY A 1 82 ? -10.426 2.898 4.905 1.00 86.88 82 GLY A CA 1
ATOM 583 C C . GLY A 1 82 ? -8.950 2.488 4.896 1.00 86.88 82 GLY A C 1
ATOM 584 O O . GLY A 1 82 ? -8.594 1.543 5.602 1.00 86.88 82 GLY A O 1
ATOM 585 N N . VAL A 1 83 ? -8.072 3.202 4.180 1.00 92.69 83 VAL A N 1
ATOM 586 C CA . VAL A 1 83 ? -6.62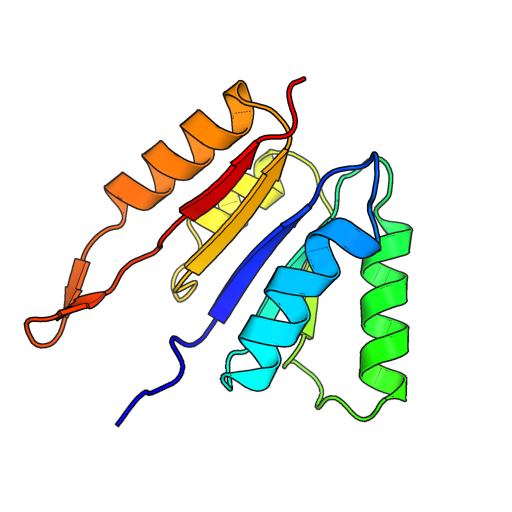4 3.045 4.371 1.00 92.69 83 VAL A CA 1
ATOM 587 C C . VAL A 1 83 ? -6.229 3.731 5.667 1.00 92.69 83 VAL A C 1
ATOM 589 O O . VAL A 1 83 ? -6.259 4.951 5.782 1.00 92.69 83 VAL A O 1
ATOM 592 N N . ALA A 1 84 ? -5.851 2.925 6.652 1.00 91.06 84 ALA A N 1
ATOM 593 C CA . ALA A 1 84 ? -5.513 3.390 7.985 1.00 91.06 84 ALA A CA 1
ATOM 594 C C . ALA A 1 84 ? -4.033 3.750 8.124 1.00 91.06 84 ALA A C 1
ATOM 596 O O . ALA A 1 84 ? -3.658 4.353 9.113 1.00 91.06 84 ALA A O 1
ATOM 597 N N . ARG A 1 85 ? -3.148 3.376 7.192 1.00 91.94 85 ARG A N 1
ATOM 598 C CA . ARG A 1 85 ? -1.719 3.728 7.280 1.00 91.94 85 ARG A CA 1
ATOM 599 C C . ARG A 1 85 ? -1.049 3.736 5.918 1.00 91.94 85 ARG A C 1
ATOM 601 O O . ARG A 1 85 ? -1.395 2.916 5.075 1.00 91.94 85 ARG A O 1
ATOM 608 N N . ILE A 1 86 ? -0.037 4.589 5.744 1.00 95.88 86 ILE A N 1
ATOM 609 C CA . ILE A 1 86 ? 0.821 4.601 4.555 1.00 95.88 86 ILE A CA 1
ATOM 610 C C . ILE A 1 86 ? 2.282 4.362 4.950 1.00 95.88 86 ILE A C 1
ATOM 612 O O . ILE A 1 86 ? 2.861 5.096 5.745 1.00 95.88 86 ILE A O 1
ATOM 616 N N . ALA A 1 87 ? 2.917 3.358 4.356 1.00 95.81 87 ALA A N 1
ATOM 617 C CA . ALA A 1 87 ? 4.368 3.229 4.324 1.00 95.81 87 ALA A CA 1
ATOM 618 C C . ALA A 1 87 ? 4.862 3.691 2.952 1.00 95.81 87 ALA A C 1
ATOM 620 O O . ALA A 1 87 ? 4.521 3.096 1.931 1.00 95.81 87 ALA A O 1
ATOM 621 N N . PHE A 1 88 ? 5.654 4.756 2.918 1.00 96.25 88 PHE A N 1
ATOM 622 C CA . PHE A 1 88 ? 6.201 5.307 1.686 1.00 96.25 88 PHE A CA 1
ATOM 623 C C . PHE A 1 88 ? 7.720 5.215 1.701 1.00 96.25 88 PHE A C 1
ATOM 625 O O . PHE A 1 88 ? 8.371 5.660 2.649 1.00 96.25 88 PHE A O 1
ATOM 632 N N . ILE A 1 89 ? 8.283 4.694 0.614 1.00 93.69 89 ILE A N 1
ATOM 633 C CA . ILE A 1 89 ? 9.717 4.710 0.366 1.00 93.69 89 ILE A CA 1
ATOM 634 C C . ILE A 1 89 ? 9.962 5.254 -1.044 1.00 93.69 89 ILE A C 1
ATOM 636 O O . ILE A 1 89 ? 9.470 4.703 -2.029 1.00 93.69 89 ILE A O 1
ATOM 640 N N . GLY A 1 90 ? 10.717 6.348 -1.147 1.00 91.44 90 GLY A N 1
ATOM 641 C CA . GLY A 1 90 ? 10.959 7.046 -2.410 1.00 91.44 90 GLY A CA 1
ATOM 642 C C . GLY A 1 90 ? 11.654 8.394 -2.221 1.00 91.44 90 GLY A C 1
ATOM 643 O O . GLY A 1 90 ? 12.331 8.608 -1.216 1.00 91.44 90 GLY A O 1
ATOM 644 N N . SER A 1 91 ? 11.480 9.300 -3.189 1.00 91.12 91 SER A N 1
ATOM 645 C CA . SER A 1 91 ? 12.141 10.613 -3.190 1.00 91.12 91 SER A CA 1
ATOM 646 C C . SER A 1 91 ? 11.597 11.563 -2.122 1.00 91.12 91 SER A C 1
ATOM 648 O O . SER A 1 91 ? 10.432 11.472 -1.713 1.00 91.12 91 SER A O 1
ATOM 650 N N . VAL A 1 92 ? 12.415 12.546 -1.728 1.00 90.56 92 VAL A N 1
ATOM 651 C CA . VAL A 1 92 ? 12.028 13.597 -0.763 1.00 90.56 92 VAL A CA 1
ATOM 652 C C . VAL A 1 92 ? 10.773 14.334 -1.231 1.00 90.56 92 VAL A C 1
ATOM 654 O O . VAL A 1 92 ? 9.846 14.562 -0.453 1.00 90.56 92 VAL A O 1
ATOM 657 N N . ALA A 1 93 ? 10.740 14.723 -2.508 1.00 91.94 93 ALA A N 1
ATOM 658 C CA . ALA A 1 93 ? 9.651 15.516 -3.067 1.00 91.94 93 ALA A CA 1
ATOM 659 C C . ALA A 1 93 ? 8.313 14.764 -3.009 1.00 91.94 93 ALA A C 1
ATOM 661 O O . ALA A 1 93 ? 7.301 15.341 -2.614 1.00 91.94 93 ALA A O 1
ATOM 662 N N . ALA A 1 94 ? 8.307 13.475 -3.360 1.00 92.31 94 ALA A N 1
ATOM 663 C CA . ALA A 1 94 ? 7.114 12.644 -3.257 1.00 92.31 94 ALA A CA 1
ATOM 664 C C . ALA A 1 94 ? 6.743 12.365 -1.790 1.00 92.31 94 ALA A C 1
ATOM 666 O O . ALA A 1 94 ? 5.574 12.506 -1.432 1.00 92.31 94 ALA A O 1
ATOM 667 N N . GLY A 1 95 ? 7.726 12.084 -0.928 1.00 91.56 95 GLY A N 1
ATOM 668 C CA . GLY A 1 95 ? 7.508 11.859 0.503 1.00 91.56 95 GLY A CA 1
ATOM 669 C C . GLY A 1 95 ? 6.850 13.049 1.205 1.00 91.56 95 GLY A C 1
ATOM 670 O O . GLY A 1 95 ? 5.908 12.858 1.971 1.00 91.56 95 GLY A O 1
ATOM 671 N N . LYS A 1 96 ? 7.258 14.285 0.878 1.00 92.31 96 LYS A N 1
ATOM 672 C CA . LYS A 1 96 ? 6.611 15.510 1.386 1.00 92.31 96 LYS A CA 1
ATOM 673 C C . LYS A 1 96 ? 5.139 15.605 0.978 1.00 92.31 96 LYS A C 1
ATOM 675 O O . LYS A 1 96 ? 4.310 15.961 1.810 1.00 92.31 96 LYS A O 1
ATOM 680 N N . ARG A 1 97 ? 4.800 15.264 -0.272 1.00 93.44 97 ARG A N 1
ATOM 681 C CA . ARG A 1 97 ? 3.402 15.268 -0.744 1.00 93.44 97 ARG A CA 1
ATOM 682 C C . ARG A 1 97 ? 2.568 14.202 -0.040 1.00 93.44 97 ARG A C 1
ATOM 684 O O . ARG A 1 97 ? 1.464 14.503 0.397 1.00 93.44 97 ARG A O 1
ATOM 691 N N . VAL A 1 98 ? 3.109 12.990 0.111 1.00 93.38 98 VAL A N 1
ATOM 692 C CA . VAL A 1 98 ? 2.438 11.895 0.830 1.00 93.38 98 VAL A CA 1
ATOM 693 C C . VAL A 1 98 ? 2.191 12.279 2.286 1.00 93.38 98 VAL A C 1
ATOM 695 O O . VAL A 1 98 ? 1.069 12.142 2.764 1.00 93.38 98 VAL A O 1
ATOM 698 N N . ALA A 1 99 ? 3.202 12.811 2.977 1.00 90.88 99 ALA A N 1
ATOM 699 C CA . ALA A 1 99 ? 3.068 13.251 4.362 1.00 90.88 99 ALA A CA 1
ATOM 700 C C . ALA A 1 99 ? 2.021 14.368 4.518 1.00 90.88 99 ALA A C 1
ATOM 702 O O . ALA A 1 99 ? 1.187 14.292 5.416 1.00 90.88 99 ALA A O 1
ATOM 703 N N . ALA A 1 100 ? 2.023 15.366 3.626 1.00 91.94 100 ALA A N 1
ATOM 704 C CA . ALA A 1 100 ? 1.037 16.446 3.642 1.00 91.94 100 ALA A CA 1
ATOM 705 C C . ALA A 1 100 ? -0.395 15.935 3.403 1.00 91.94 100 ALA A C 1
ATOM 707 O O . ALA A 1 100 ? -1.311 16.331 4.119 1.00 91.94 100 ALA A O 1
ATOM 708 N N . ALA A 1 101 ? -0.579 15.019 2.446 1.00 91.62 101 ALA A N 1
ATOM 709 C CA . ALA A 1 101 ? -1.876 14.397 2.189 1.00 91.62 101 ALA A CA 1
ATOM 710 C C . ALA A 1 101 ? -2.370 13.598 3.406 1.00 91.62 101 ALA A C 1
ATOM 712 O O . ALA A 1 101 ? -3.509 13.770 3.826 1.00 91.62 101 ALA A O 1
ATOM 713 N N . CYS A 1 102 ? -1.498 12.802 4.032 1.00 90.38 102 CYS A N 1
ATOM 714 C CA . CYS A 1 102 ? -1.835 12.051 5.244 1.00 90.38 102 CYS A CA 1
ATOM 715 C C . CYS A 1 102 ? -2.219 12.974 6.415 1.00 90.38 102 CYS A C 1
ATOM 717 O O . CYS A 1 102 ? -3.169 12.686 7.137 1.00 90.38 102 CYS A O 1
ATOM 719 N N . ALA A 1 103 ? -1.517 14.101 6.587 1.00 88.75 103 ALA A N 1
ATOM 720 C CA . ALA A 1 103 ? -1.815 15.075 7.637 1.00 88.75 103 ALA A CA 1
ATOM 721 C C . ALA A 1 103 ? -3.216 15.694 7.488 1.00 88.75 103 ALA A C 1
ATOM 723 O O . ALA A 1 103 ? -3.900 15.902 8.488 1.00 88.75 103 ALA A O 1
ATOM 724 N N . GLY A 1 104 ? -3.665 15.938 6.252 1.00 85.94 104 GLY A N 1
ATOM 725 C CA . GLY A 1 104 ? -5.012 16.445 5.968 1.00 85.94 104 GLY A CA 1
ATOM 726 C C . GLY A 1 104 ? -6.144 15.447 6.245 1.00 85.94 104 GLY A C 1
ATOM 727 O O . GLY A 1 104 ? -7.304 15.846 6.270 1.00 85.94 104 GLY A O 1
ATOM 728 N N . LEU A 1 105 ? -5.819 14.168 6.464 1.00 83.62 105 LEU A N 1
ATOM 729 C CA . LEU A 1 105 ? -6.778 13.082 6.697 1.00 83.62 105 LEU A CA 1
ATOM 730 C C . LEU A 1 105 ? -6.835 12.633 8.164 1.00 83.62 105 LEU A C 1
ATOM 732 O O . LEU A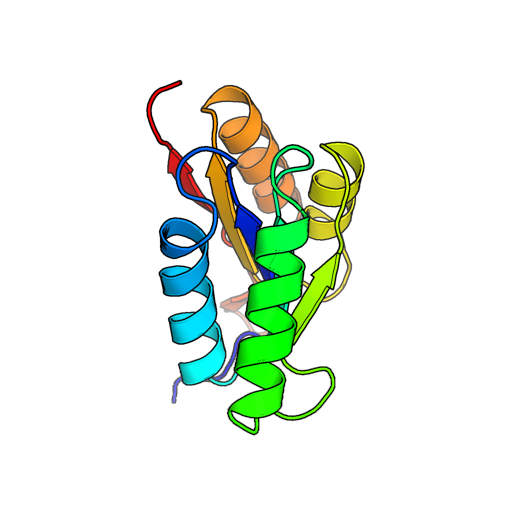 1 105 ? -7.495 11.644 8.476 1.00 83.62 105 LEU A O 1
ATOM 736 N N . LEU A 1 106 ? -6.137 13.322 9.072 1.00 77.25 106 LEU A N 1
ATOM 737 C CA . LEU A 1 106 ? -6.134 12.971 10.491 1.00 77.25 106 LEU A CA 1
ATOM 738 C C . LEU A 1 106 ? -7.525 13.164 11.104 1.00 77.25 106 LEU A C 1
ATOM 740 O O . LEU A 1 106 ? -8.112 14.244 11.024 1.00 77.25 106 LEU A O 1
ATOM 744 N N . GLN A 1 107 ? -8.027 12.117 11.755 1.00 66.38 107 GLN A N 1
ATOM 745 C CA . GLN A 1 107 ? -9.312 12.121 12.448 1.00 66.38 107 GLN A CA 1
ATOM 746 C C . GLN A 1 107 ? -9.136 11.612 13.882 1.00 66.38 107 GLN A C 1
ATOM 748 O O . GLN A 1 107 ? -8.263 10.796 14.177 1.00 66.38 107 GLN A O 1
ATOM 753 N N . VAL A 1 108 ? -9.974 12.093 14.800 1.00 58.31 108 VAL A N 1
ATOM 754 C CA . VAL A 1 108 ? -10.053 11.562 16.167 1.00 58.31 108 VAL A CA 1
ATOM 755 C C . VAL A 1 108 ? -11.255 10.629 16.229 1.00 58.31 108 VAL A C 1
ATOM 757 O O . VAL A 1 108 ? -12.375 11.064 15.971 1.00 58.31 108 VAL A O 1
ATOM 760 N N . VAL A 1 109 ? -11.030 9.364 16.577 1.00 57.16 109 VAL A N 1
ATOM 761 C CA . VAL A 1 109 ? -12.092 8.363 16.763 1.00 57.16 109 VAL A CA 1
ATOM 762 C C . VAL A 1 109 ? -11.854 7.684 18.114 1.00 57.16 109 VAL A C 1
ATOM 764 O O . VAL A 1 109 ? -10.724 7.341 18.455 1.00 57.16 109 VAL A O 1
ATOM 767 N N . ASP A 1 110 ? -12.901 7.587 18.935 1.00 56.06 110 ASP A N 1
ATOM 768 C CA . ASP A 1 110 ? -12.860 7.032 20.301 1.00 56.06 110 ASP A CA 1
ATOM 769 C C . ASP A 1 110 ? -11.777 7.640 21.214 1.00 56.06 110 ASP A C 1
ATOM 771 O O . ASP A 1 110 ? -11.119 6.958 22.003 1.00 56.06 110 ASP A O 1
ATOM 775 N N . GLY A 1 111 ? -11.552 8.953 21.087 1.00 55.44 111 GLY A N 1
ATOM 776 C CA . GLY A 1 111 ? -10.556 9.688 21.877 1.00 55.44 111 GLY A CA 1
ATOM 777 C C . GLY A 1 111 ? -9.103 9.326 21.551 1.00 55.44 111 GLY A C 1
ATOM 778 O O . GLY A 1 111 ? -8.185 9.826 22.204 1.00 55.44 111 GLY A O 1
ATOM 779 N N . ARG A 1 112 ? -8.876 8.483 20.536 1.00 48.72 112 ARG A N 1
ATOM 780 C CA . ARG A 1 112 ? -7.555 8.146 20.013 1.00 48.72 112 ARG A CA 1
ATOM 781 C C . ARG A 1 112 ? -7.386 8.786 18.636 1.00 48.72 112 ARG A C 1
ATOM 783 O O . ARG A 1 112 ? -8.333 8.856 17.853 1.00 48.72 112 ARG A O 1
ATOM 790 N N . PRO A 1 113 ? -6.183 9.269 18.312 1.00 52.38 113 PRO A N 1
ATOM 791 C CA . PRO A 1 113 ? -5.906 9.734 16.966 1.00 52.38 113 PRO A CA 1
ATOM 792 C C . PRO A 1 113 ? -5.964 8.497 16.037 1.00 52.38 113 PRO A C 1
ATOM 794 O O . PRO A 1 113 ? -5.144 7.586 16.174 1.00 52.38 113 PRO A O 1
ATOM 797 N N . HIS A 1 114 ? -6.976 8.417 15.163 1.00 48.62 114 HIS A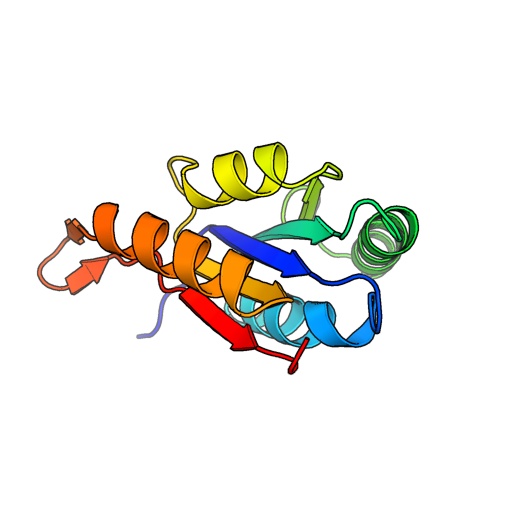 N 1
ATOM 798 C CA . HIS A 1 114 ? -7.097 7.403 14.110 1.00 48.62 114 HIS A CA 1
ATOM 799 C C . HIS A 1 114 ? -6.393 7.958 12.881 1.00 48.62 114 HIS A C 1
ATOM 801 O O . HIS A 1 114 ? -6.837 8.928 12.266 1.00 48.62 114 HIS A O 1
ATOM 807 N N . ASN A 1 115 ? -5.231 7.395 12.569 1.00 51.22 115 ASN A N 1
ATOM 808 C CA . ASN A 1 115 ? -4.271 8.130 11.771 1.00 51.22 115 ASN A CA 1
ATOM 809 C C . ASN A 1 115 ? -3.847 7.375 10.539 1.00 51.22 115 ASN A C 1
ATOM 811 O O . ASN A 1 115 ? -3.178 6.359 10.687 1.00 51.22 115 ASN A O 1
ATOM 815 N N . VAL A 1 116 ? -4.009 7.988 9.368 1.00 53.66 116 VAL A N 1
ATOM 816 C CA . VAL A 1 116 ? -3.095 7.724 8.257 1.00 53.66 116 VAL A CA 1
ATOM 817 C C . VAL A 1 116 ? -1.706 8.229 8.673 1.00 53.66 116 VAL A C 1
ATOM 819 O O . VAL A 1 116 ? -1.343 9.383 8.469 1.00 53.66 116 VAL A O 1
ATOM 822 N N . HIS A 1 117 ? -0.919 7.390 9.347 1.00 57.75 117 HIS A N 1
ATOM 823 C CA . HIS A 1 117 ? 0.488 7.691 9.627 1.00 57.75 117 HIS A CA 1
ATOM 824 C C . HIS A 1 117 ? 1.322 7.361 8.403 1.00 57.75 117 HIS A C 1
ATOM 826 O O . HIS A 1 117 ? 1.333 6.213 7.961 1.00 57.75 117 HIS A O 1
ATOM 832 N N . ALA A 1 118 ? 2.048 8.354 7.894 1.00 57.50 118 ALA A N 1
ATOM 833 C CA . ALA A 1 118 ? 3.068 8.143 6.885 1.00 57.50 118 ALA A CA 1
ATOM 834 C C . ALA A 1 118 ? 4.376 7.715 7.569 1.00 57.50 118 ALA A C 1
ATOM 836 O O . ALA A 1 118 ? 5.049 8.531 8.199 1.00 57.50 118 ALA A O 1
ATOM 837 N N . LEU A 1 119 ? 4.761 6.444 7.441 1.00 60.94 119 LEU A N 1
ATOM 838 C CA . LEU A 1 119 ? 6.156 6.056 7.645 1.00 60.94 119 LEU A CA 1
ATOM 839 C C . LEU A 1 119 ? 6.899 6.375 6.348 1.00 60.94 119 LEU A C 1
ATOM 841 O O . LEU A 1 119 ? 6.823 5.613 5.386 1.00 60.94 119 LEU A O 1
ATOM 845 N N . VAL A 1 120 ? 7.561 7.529 6.310 1.00 62.00 120 VAL A N 1
ATOM 846 C CA . VAL A 1 120 ? 8.326 7.990 5.148 1.00 62.00 120 VAL A CA 1
ATOM 847 C C . VAL A 1 120 ? 9.787 7.609 5.359 1.00 62.00 120 VAL A C 1
ATOM 849 O O . VAL A 1 120 ? 10.484 8.253 6.140 1.00 62.00 120 VAL A O 1
ATOM 852 N N . ASN A 1 121 ? 10.257 6.574 4.665 1.00 60.38 121 ASN A N 1
ATOM 853 C CA . ASN A 1 121 ? 11.687 6.290 4.591 1.00 60.38 121 ASN A CA 1
ATOM 854 C C . ASN A 1 121 ? 12.239 6.903 3.301 1.00 60.38 121 ASN A C 1
ATOM 856 O O . ASN A 1 121 ? 11.958 6.436 2.196 1.00 60.38 121 ASN A O 1
ATOM 860 N N . VAL A 1 122 ? 12.972 8.002 3.441 1.00 56.88 122 VAL A N 1
ATOM 861 C CA . VAL A 1 122 ? 13.543 8.728 2.309 1.00 56.88 122 VAL A CA 1
ATOM 862 C C . VAL A 1 122 ? 14.914 8.143 2.003 1.00 56.88 122 VAL A C 1
ATOM 864 O O . VAL A 1 122 ? 15.838 8.264 2.804 1.00 56.88 122 VAL A O 1
ATOM 867 N N . LEU A 1 123 ? 15.063 7.554 0.821 1.00 57.94 123 LEU A N 1
ATOM 868 C CA . LEU A 1 123 ? 16.384 7.275 0.269 1.00 57.94 123 LEU A CA 1
ATOM 869 C C . LEU A 1 123 ? 16.793 8.514 -0.520 1.00 57.94 123 LEU A C 1
ATOM 871 O O . LEU A 1 123 ? 16.047 8.934 -1.398 1.00 57.94 123 LEU A O 1
ATOM 875 N N . GLY A 1 124 ? 17.919 9.130 -0.149 1.00 44.34 124 GLY A N 1
ATOM 876 C CA . GLY A 1 124 ? 18.408 10.382 -0.728 1.00 44.34 124 GLY A CA 1
ATOM 877 C C . GLY A 1 124 ? 18.550 10.304 -2.248 1.00 44.34 124 GLY A C 1
ATOM 878 O O . GLY A 1 124 ? 19.573 9.846 -2.755 1.00 44.34 124 GLY A O 1
ATOM 879 N N . GLN A 1 125 ? 17.500 10.731 -2.943 1.00 47.03 125 GLN A N 1
ATOM 880 C CA . GLN A 1 125 ? 17.398 11.022 -4.370 1.00 47.03 125 GLN A CA 1
ATOM 881 C C . GLN A 1 125 ? 16.372 12.153 -4.518 1.00 47.03 125 GLN A C 1
ATOM 883 O O . GLN A 1 125 ? 15.259 12.039 -3.934 1.00 47.03 125 GLN A O 1
#

Radius of gyration: 13.94 Å; chains: 1; bounding box: 31×36×38 Å